Protein AF-A0A2T3IZW1-F1 (afdb_monomer_lite)

Organism: NCBI:txid388278

Structure (mmCIF, N/CA/C/O backbone):
data_AF-A0A2T3IZW1-F1
#
_entry.id   AF-A0A2T3IZW1-F1
#
loop_
_atom_site.group_PDB
_atom_site.id
_atom_site.type_symbol
_atom_site.label_atom_id
_atom_site.label_alt_id
_atom_site.label_comp_id
_atom_site.label_asym_id
_atom_site.label_entity_id
_atom_site.label_seq_id
_atom_site.pdbx_PDB_ins_code
_atom_site.Cartn_x
_atom_site.Cartn_y
_atom_site.Cartn_z
_atom_site.occupancy
_atom_site.B_iso_or_equiv
_atom_site.auth_seq_id
_atom_site.auth_comp_id
_atom_site.auth_asym_id
_atom_site.auth_atom_id
_atom_site.pdbx_PDB_model_num
ATOM 1 N N . MET A 1 1 ? -2.538 31.302 25.495 1.00 35.00 1 MET A N 1
ATOM 2 C CA . MET A 1 1 ? -1.860 31.092 24.195 1.00 35.00 1 MET A CA 1
ATOM 3 C C . MET A 1 1 ? -1.896 29.600 23.897 1.00 35.00 1 MET A C 1
ATOM 5 O O . MET A 1 1 ? -1.532 28.826 24.771 1.00 35.00 1 MET A O 1
ATOM 9 N N . LYS A 1 2 ? -2.454 29.193 22.749 1.00 37.03 2 LYS A N 1
ATOM 10 C CA . LYS A 1 2 ? -2.626 27.780 22.373 1.00 37.03 2 LYS A CA 1
ATOM 11 C C . LYS A 1 2 ? -1.254 27.192 22.022 1.00 37.03 2 LYS A C 1
ATOM 13 O O . LYS A 1 2 ? -0.607 27.677 21.101 1.00 37.03 2 LYS A O 1
ATOM 18 N N . LEU A 1 3 ? -0.807 26.194 22.782 1.00 44.03 3 LEU A N 1
ATOM 19 C CA . LEU A 1 3 ? 0.412 25.438 22.501 1.00 44.03 3 LEU A CA 1
ATOM 20 C C . LEU A 1 3 ? 0.161 24.550 21.280 1.00 44.03 3 LEU A C 1
ATOM 22 O O . LEU A 1 3 ? -0.584 23.575 21.358 1.00 44.03 3 LEU A O 1
ATOM 26 N N . LEU A 1 4 ? 0.764 24.918 20.151 1.00 51.94 4 LEU A N 1
ATOM 27 C CA . LEU A 1 4 ? 0.879 24.063 18.976 1.00 51.94 4 LEU A CA 1
ATOM 28 C C . LEU A 1 4 ? 1.755 22.868 19.367 1.00 51.94 4 LEU A C 1
ATOM 30 O O . LEU A 1 4 ? 2.976 22.981 19.458 1.00 51.94 4 LEU A O 1
ATOM 34 N N . LYS A 1 5 ? 1.121 21.734 19.670 1.00 42.25 5 LYS A N 1
ATOM 35 C CA . LYS A 1 5 ? 1.822 20.465 19.850 1.00 42.25 5 LYS A CA 1
ATOM 36 C C . LYS A 1 5 ? 2.262 19.994 18.467 1.00 42.25 5 LYS A C 1
ATOM 38 O O . LYS A 1 5 ? 1.433 19.618 17.647 1.00 42.25 5 LYS A O 1
ATOM 43 N N . SER A 1 6 ? 3.562 20.089 18.211 1.00 49.66 6 SER A N 1
ATOM 44 C CA . SER A 1 6 ? 4.200 19.548 17.015 1.00 49.66 6 SER A CA 1
ATOM 45 C C . SER A 1 6 ? 4.053 18.025 17.038 1.00 49.66 6 SER A C 1
ATOM 47 O O . SER A 1 6 ? 4.603 17.368 17.923 1.00 49.66 6 SER A O 1
ATOM 49 N N . ILE A 1 7 ? 3.258 17.471 16.123 1.00 51.44 7 ILE A N 1
ATOM 50 C CA . ILE A 1 7 ? 3.117 16.023 15.946 1.00 51.44 7 ILE A CA 1
ATOM 51 C C . ILE A 1 7 ? 4.326 15.564 15.133 1.00 51.44 7 ILE A C 1
ATOM 53 O O . ILE A 1 7 ? 4.401 15.783 13.927 1.00 51.44 7 ILE A O 1
ATOM 57 N N . ALA A 1 8 ? 5.298 14.958 15.809 1.00 49.19 8 ALA A N 1
ATOM 58 C CA . ALA A 1 8 ? 6.351 14.201 15.154 1.00 49.19 8 ALA A CA 1
ATOM 59 C C . ALA A 1 8 ? 5.783 12.819 14.797 1.00 49.19 8 ALA A C 1
ATOM 61 O O . ALA A 1 8 ? 5.567 11.990 15.679 1.00 49.19 8 ALA A O 1
ATOM 62 N N . VAL A 1 9 ? 5.500 12.584 13.515 1.00 46.62 9 VAL A N 1
ATOM 63 C CA . VAL A 1 9 ? 5.079 11.269 13.015 1.00 46.62 9 VAL A CA 1
ATOM 64 C C . VAL A 1 9 ? 6.323 10.385 12.911 1.00 46.62 9 VAL A C 1
ATOM 66 O O . VAL A 1 9 ? 7.127 10.529 11.993 1.00 46.62 9 VAL A O 1
ATOM 69 N N . ALA A 1 10 ? 6.515 9.499 13.885 1.00 45.62 10 ALA A N 1
ATOM 70 C CA . ALA A 1 10 ? 7.525 8.449 13.828 1.00 45.62 10 ALA A CA 1
ATOM 71 C C . ALA A 1 10 ? 6.905 7.204 13.173 1.00 45.62 10 ALA A C 1
ATOM 73 O O . ALA A 1 10 ? 6.289 6.374 13.840 1.00 45.62 10 ALA A O 1
ATOM 74 N N . THR A 1 11 ? 7.021 7.096 11.849 1.00 48.47 11 THR A N 1
ATOM 75 C CA . THR A 1 11 ? 6.481 5.964 11.084 1.00 48.47 11 THR A CA 1
ATOM 76 C C . THR A 1 11 ? 7.382 4.737 11.241 1.00 48.47 11 THR A C 1
ATOM 78 O O . THR A 1 11 ? 8.354 4.565 10.506 1.00 48.47 11 THR A O 1
ATOM 81 N N . THR A 1 12 ? 7.079 3.864 12.201 1.00 41.25 12 THR A N 1
ATOM 82 C CA . THR A 1 12 ? 7.764 2.568 12.332 1.00 41.25 12 THR A CA 1
ATOM 83 C C . THR A 1 12 ? 7.071 1.537 11.437 1.00 41.25 12 THR A C 1
ATOM 85 O O . THR A 1 12 ? 6.059 0.954 11.813 1.00 41.25 12 THR A O 1
ATOM 88 N N . LEU A 1 13 ? 7.602 1.329 10.229 1.00 49.75 13 LEU A N 1
ATOM 89 C CA . LEU A 1 13 ? 7.086 0.372 9.243 1.00 49.75 13 LEU A CA 1
ATOM 90 C C . LEU A 1 13 ? 7.599 -1.050 9.566 1.00 49.75 13 LEU A C 1
ATOM 92 O O . LEU A 1 13 ? 8.768 -1.357 9.327 1.00 49.75 13 LEU A O 1
ATOM 96 N N . VAL A 1 14 ? 6.751 -1.937 10.095 1.00 45.00 14 VAL A N 1
ATOM 97 C CA . VAL A 1 14 ? 7.074 -3.371 10.261 1.00 45.00 14 VAL A CA 1
ATOM 98 C C . VAL A 1 14 ? 6.441 -4.141 9.103 1.00 45.00 14 VAL A C 1
ATOM 100 O O . VAL A 1 14 ? 5.229 -4.107 8.955 1.00 45.00 14 VAL A O 1
ATOM 103 N N . MET A 1 15 ? 7.246 -4.812 8.266 1.00 43.91 15 MET A N 1
ATOM 104 C CA . MET A 1 15 ? 6.782 -5.476 7.036 1.00 43.91 15 MET A CA 1
ATOM 105 C C . MET A 1 15 ? 7.033 -6.989 7.076 1.00 43.91 15 MET A C 1
ATOM 107 O O . MET A 1 15 ? 8.183 -7.415 6.992 1.00 43.91 15 MET A O 1
ATOM 111 N N . PHE A 1 16 ? 5.967 -7.795 7.094 1.00 44.00 16 PHE A N 1
ATOM 112 C CA . PHE A 1 16 ? 6.026 -9.231 6.789 1.00 44.00 16 PHE A CA 1
ATOM 113 C C . PHE A 1 16 ? 4.921 -9.605 5.791 1.00 44.00 16 PHE A C 1
ATOM 115 O O . PHE A 1 16 ? 3.808 -9.951 6.164 1.00 44.00 16 PHE A O 1
ATOM 122 N N . SER A 1 17 ? 5.238 -9.535 4.499 1.00 47.91 17 SER A N 1
ATOM 123 C CA . SER A 1 17 ? 4.500 -10.223 3.433 1.00 47.91 17 SER A CA 1
ATOM 124 C C . SER A 1 17 ? 5.503 -10.670 2.370 1.00 47.91 17 SER A C 1
ATOM 126 O O . SER A 1 17 ? 6.328 -9.870 1.914 1.00 47.91 17 SER A O 1
ATOM 128 N N . LEU A 1 18 ? 5.488 -11.966 2.043 1.00 45.38 18 LEU A N 1
ATOM 129 C CA . LEU A 1 18 ? 6.245 -12.528 0.925 1.00 45.38 18 LEU A CA 1
ATOM 130 C C . LEU A 1 18 ? 5.459 -12.216 -0.357 1.00 45.38 18 LEU A C 1
ATOM 132 O O . LEU A 1 18 ? 4.313 -12.654 -0.458 1.00 45.38 18 LEU A O 1
ATOM 136 N N . PRO A 1 19 ? 6.016 -11.462 -1.318 1.00 53.75 19 PRO A N 1
ATOM 137 C CA . PRO A 1 19 ? 5.333 -11.221 -2.580 1.00 53.75 19 PRO A CA 1
ATOM 138 C C . PRO A 1 19 ? 5.189 -12.543 -3.351 1.00 53.75 19 PRO A C 1
ATOM 140 O O . PRO A 1 19 ? 6.176 -13.238 -3.590 1.00 53.75 19 PRO A O 1
ATOM 143 N N . SER A 1 20 ? 3.964 -12.889 -3.757 1.00 55.06 20 SER A N 1
ATOM 144 C CA . SER A 1 20 ? 3.739 -13.891 -4.804 1.00 55.06 20 SER A CA 1
ATOM 145 C C . SER A 1 20 ? 4.207 -13.290 -6.130 1.00 55.06 20 SER A C 1
ATOM 147 O O . SER A 1 20 ? 3.613 -12.319 -6.597 1.00 55.06 20 SER A O 1
ATOM 149 N N . MET A 1 21 ? 5.281 -13.830 -6.713 1.00 60.16 21 MET A N 1
ATOM 150 C CA . MET A 1 21 ? 5.851 -13.320 -7.963 1.00 60.16 21 MET A CA 1
ATOM 151 C C . MET A 1 21 ? 5.273 -14.092 -9.154 1.00 60.16 21 MET A C 1
ATOM 153 O O . MET A 1 21 ? 5.484 -15.299 -9.264 1.00 60.16 21 MET A O 1
ATOM 157 N N . ALA A 1 22 ? 4.590 -13.404 -10.066 1.00 65.19 22 ALA A N 1
ATOM 158 C CA . ALA A 1 22 ? 4.219 -13.947 -11.374 1.00 65.19 22 ALA A CA 1
ATOM 159 C C . ALA A 1 22 ? 5.006 -13.201 -12.457 1.00 65.19 22 ALA A C 1
ATOM 161 O O . ALA A 1 22 ? 5.033 -11.969 -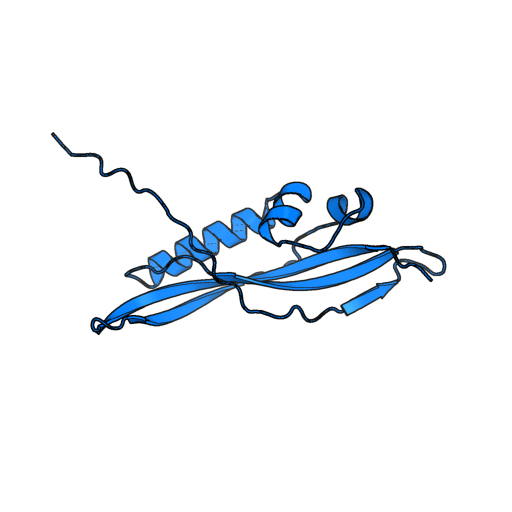12.442 1.00 65.19 22 ALA A O 1
ATOM 162 N N . SER A 1 23 ? 5.662 -13.926 -13.371 1.00 64.94 23 SER A N 1
ATOM 163 C CA . SER A 1 23 ? 6.401 -13.324 -14.484 1.00 64.94 23 SER A CA 1
ATOM 164 C C . SER A 1 23 ? 5.881 -13.765 -15.849 1.00 64.94 23 SER A C 1
ATOM 166 O O . SER A 1 23 ? 5.599 -14.940 -16.079 1.00 64.94 23 SER A O 1
ATOM 168 N N . THR A 1 24 ? 5.756 -12.812 -16.772 1.00 71.62 24 THR A N 1
ATOM 169 C CA . THR A 1 24 ? 5.363 -13.051 -18.167 1.00 71.62 24 THR A CA 1
ATOM 170 C C . THR A 1 24 ? 6.357 -12.378 -19.108 1.00 71.62 24 THR A C 1
ATOM 172 O O . THR A 1 24 ? 6.776 -11.243 -18.891 1.00 71.62 24 THR A O 1
ATOM 175 N N . SER A 1 25 ? 6.789 -13.080 -20.158 1.00 68.88 25 SER A N 1
ATOM 176 C CA . SER A 1 25 ? 7.688 -12.490 -21.158 1.00 68.88 25 SER A CA 1
ATOM 177 C C . SER A 1 25 ? 6.941 -11.436 -21.980 1.00 68.88 25 SER A C 1
ATOM 179 O O . SER A 1 25 ? 5.809 -11.675 -22.398 1.00 68.88 25 SER A O 1
ATOM 181 N N . LEU A 1 26 ? 7.573 -10.283 -22.223 1.00 69.06 26 LEU A N 1
ATOM 182 C CA . LEU A 1 26 ? 6.972 -9.195 -23.004 1.00 69.06 26 LEU A CA 1
ATOM 183 C C . LEU A 1 26 ? 6.774 -9.581 -24.478 1.00 69.06 26 LEU A C 1
ATOM 185 O O . LEU A 1 26 ? 5.722 -9.309 -25.050 1.00 69.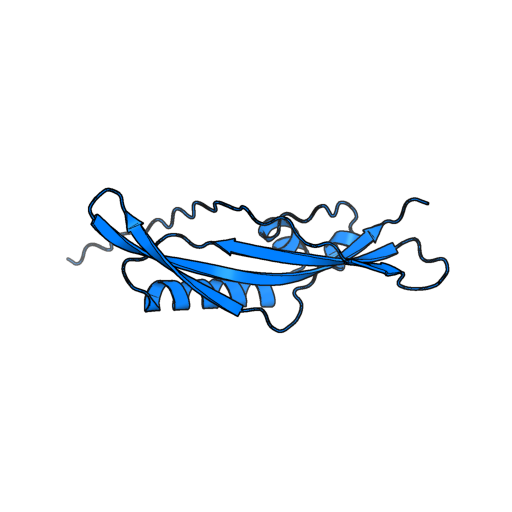06 26 LEU A O 1
ATOM 189 N N . LEU A 1 27 ? 7.790 -10.202 -25.089 1.00 71.19 27 LEU A N 1
ATOM 190 C CA . LEU A 1 27 ? 7.828 -10.641 -26.488 1.00 71.19 27 LEU A CA 1
ATOM 191 C C . LEU A 1 27 ? 8.836 -11.796 -26.646 1.00 71.19 27 LEU A C 1
ATOM 193 O O . LEU A 1 27 ? 9.850 -11.802 -25.939 1.00 71.19 27 LEU A O 1
ATOM 197 N N . PRO A 1 28 ? 8.648 -12.721 -27.609 1.00 65.81 28 PRO A N 1
ATOM 198 C CA . PRO A 1 28 ? 9.667 -13.712 -27.954 1.00 65.81 28 PRO A CA 1
ATOM 199 C C . PRO A 1 28 ? 11.009 -13.034 -28.287 1.00 65.81 28 PRO A C 1
ATOM 201 O O . PRO A 1 28 ? 11.079 -12.207 -29.193 1.00 65.81 28 PRO A O 1
ATOM 204 N N . GLY A 1 29 ? 12.070 -13.365 -27.541 1.00 69.69 29 GLY A N 1
ATOM 205 C CA . GLY A 1 29 ? 13.409 -12.775 -27.703 1.00 69.69 29 GLY A CA 1
ATOM 206 C C . GLY A 1 29 ? 13.682 -11.499 -26.889 1.00 69.69 29 GLY A C 1
ATOM 207 O O . GLY A 1 29 ? 14.788 -10.963 -26.966 1.00 69.69 29 GLY A O 1
ATOM 208 N N . SER A 1 30 ? 12.719 -11.017 -26.095 1.00 79.44 30 SER A N 1
ATOM 209 C CA . SER A 1 30 ? 12.952 -9.949 -25.114 1.00 79.44 30 SER A CA 1
ATOM 210 C C . SER A 1 30 ? 13.927 -10.410 -24.026 1.00 79.44 30 SER A C 1
ATOM 212 O O . SER A 1 30 ? 13.817 -11.527 -23.528 1.00 79.44 30 SER A O 1
ATOM 214 N N . LYS A 1 31 ? 14.836 -9.521 -23.607 1.00 87.19 31 LYS A N 1
ATOM 215 C CA . LYS A 1 31 ? 15.680 -9.711 -22.409 1.00 87.19 31 LYS A CA 1
ATOM 216 C C . LYS A 1 31 ? 14.981 -9.308 -21.106 1.00 87.19 31 LYS A C 1
ATOM 218 O O . LYS A 1 31 ? 15.619 -9.226 -20.064 1.00 87.19 31 LYS A O 1
ATOM 223 N N . TYR A 1 32 ? 13.700 -8.966 -21.187 1.00 87.38 32 TYR A N 1
ATOM 224 C CA . TYR A 1 32 ? 12.898 -8.518 -20.061 1.00 87.38 32 TYR A CA 1
ATOM 225 C C . TYR A 1 32 ? 11.578 -9.279 -19.993 1.00 87.38 32 TYR A C 1
ATOM 227 O O . TYR A 1 32 ? 10.880 -9.424 -21.010 1.00 87.38 32 TYR A O 1
ATOM 235 N N . SER A 1 33 ? 11.213 -9.653 -18.773 1.00 90.44 33 SER A N 1
ATOM 236 C CA . SER A 1 33 ? 9.879 -10.099 -18.386 1.00 90.44 33 SER A CA 1
ATOM 237 C C . SER A 1 33 ? 9.179 -9.019 -17.562 1.00 90.44 33 SER A C 1
ATOM 239 O O . SER A 1 33 ? 9.822 -8.168 -16.950 1.00 90.44 33 SER A O 1
ATOM 241 N N . VAL A 1 34 ? 7.847 -9.027 -17.551 1.00 90.56 34 VAL A N 1
ATOM 242 C CA . VAL A 1 34 ? 7.058 -8.290 -16.559 1.00 90.56 34 VAL A CA 1
ATOM 243 C C . VAL A 1 34 ? 6.988 -9.145 -15.314 1.00 90.56 34 VAL A C 1
ATOM 245 O O . VAL A 1 34 ? 6.601 -10.306 -15.397 1.00 90.56 34 VAL A O 1
ATOM 248 N N . GLN A 1 35 ? 7.334 -8.573 -14.170 1.00 91.25 35 GLN A N 1
ATOM 249 C CA . GLN A 1 35 ? 7.191 -9.194 -12.869 1.00 91.25 35 GLN A CA 1
ATOM 250 C C . GLN A 1 35 ? 6.137 -8.449 -12.052 1.00 91.25 35 GLN A C 1
ATOM 252 O O . GLN A 1 35 ? 6.335 -7.288 -11.685 1.00 91.25 35 GLN A O 1
ATOM 257 N N . SER A 1 36 ? 5.044 -9.141 -11.736 1.00 91.94 36 SER A N 1
ATOM 258 C CA . SER A 1 36 ? 3.978 -8.658 -10.859 1.00 91.94 36 SER A CA 1
ATOM 259 C C . SER A 1 36 ? 4.173 -9.188 -9.442 1.00 91.94 36 SER A C 1
ATOM 261 O O . SER A 1 36 ? 4.506 -10.358 -9.247 1.00 91.94 36 SER A O 1
ATOM 263 N N . ASN A 1 37 ? 3.956 -8.318 -8.460 1.00 92.12 37 ASN A N 1
ATOM 264 C CA . ASN A 1 37 ? 4.125 -8.592 -7.040 1.00 92.12 37 ASN A CA 1
ATOM 265 C C . ASN A 1 37 ? 3.012 -7.937 -6.223 1.00 92.12 37 ASN A C 1
ATOM 267 O O . ASN A 1 37 ? 2.399 -6.957 -6.642 1.00 92.12 37 ASN A O 1
ATOM 271 N N . GLU A 1 38 ? 2.826 -8.437 -5.008 1.00 92.75 38 GLU A N 1
ATOM 272 C CA . GLU A 1 38 ? 1.943 -7.849 -4.002 1.00 92.75 38 GLU A CA 1
ATOM 273 C C . GLU A 1 38 ? 2.761 -7.281 -2.840 1.00 92.75 38 GLU A C 1
ATOM 275 O O . GLU A 1 38 ? 3.798 -7.831 -2.456 1.00 92.75 38 GLU A O 1
ATOM 280 N N . ARG A 1 39 ? 2.300 -6.166 -2.270 1.00 94.31 39 ARG A N 1
ATOM 281 C CA . ARG A 1 39 ? 2.874 -5.575 -1.062 1.00 94.31 39 ARG A CA 1
ATOM 282 C C . ARG A 1 39 ? 1.777 -5.118 -0.119 1.00 94.31 39 ARG A C 1
ATOM 284 O O . ARG A 1 39 ? 0.807 -4.497 -0.542 1.00 94.31 39 ARG A O 1
ATOM 291 N N . VAL A 1 40 ? 1.999 -5.369 1.166 1.00 96.00 40 VAL A N 1
ATOM 292 C CA . VAL A 1 40 ? 1.223 -4.766 2.250 1.00 96.00 40 VAL A CA 1
ATOM 293 C C . VAL A 1 40 ? 2.091 -3.725 2.946 1.00 96.00 40 VAL A C 1
ATOM 295 O O . VAL A 1 40 ? 3.196 -4.048 3.391 1.00 96.00 40 VAL A O 1
ATOM 298 N N . ILE A 1 41 ? 1.608 -2.485 3.011 1.00 95.06 41 ILE A N 1
ATOM 299 C CA . ILE A 1 41 ? 2.226 -1.391 3.764 1.00 95.06 41 ILE A CA 1
ATOM 300 C C . ILE A 1 41 ? 1.386 -1.134 5.007 1.00 95.06 41 ILE A C 1
ATOM 302 O O . ILE A 1 41 ? 0.207 -0.799 4.915 1.00 95.06 41 ILE A O 1
ATOM 306 N N . ASN A 1 42 ? 1.999 -1.297 6.172 1.00 94.88 42 ASN A N 1
ATOM 307 C CA . ASN A 1 42 ? 1.338 -1.100 7.453 1.00 94.88 42 ASN A CA 1
ATOM 308 C C . ASN A 1 42 ? 1.597 0.325 7.959 1.00 94.88 42 ASN A C 1
ATOM 310 O O . ASN A 1 42 ? 2.739 0.789 7.939 1.00 94.88 42 ASN A O 1
ATOM 314 N N . THR A 1 43 ? 0.556 1.009 8.428 1.00 93.62 43 THR A N 1
ATOM 315 C CA . THR A 1 43 ? 0.690 2.321 9.076 1.00 93.62 43 THR A CA 1
ATOM 316 C C . THR A 1 43 ? 1.125 2.172 10.535 1.00 93.62 43 THR A C 1
ATOM 318 O O . THR A 1 43 ? 1.220 1.066 11.076 1.00 93.62 43 THR A O 1
ATOM 321 N N . THR A 1 44 ? 1.340 3.298 11.214 1.00 94.44 44 THR A N 1
ATOM 322 C CA . THR A 1 44 ? 1.333 3.332 12.683 1.00 94.44 44 THR A CA 1
ATOM 323 C C . THR A 1 44 ? -0.044 2.946 13.231 1.00 94.44 44 THR A C 1
ATOM 325 O O . THR A 1 44 ? -1.017 2.833 12.475 1.00 94.44 44 THR A O 1
ATOM 328 N N . THR A 1 45 ? -0.128 2.733 14.545 1.00 95.38 45 THR A N 1
ATOM 329 C CA . THR A 1 45 ? -1.406 2.527 15.226 1.00 95.38 45 THR A CA 1
ATOM 330 C C . THR A 1 45 ? -2.113 3.852 15.517 1.00 95.38 45 THR A C 1
ATOM 332 O O . THR A 1 45 ? -1.486 4.908 15.614 1.00 95.38 45 THR A O 1
ATOM 335 N N . PHE A 1 46 ? -3.437 3.786 15.617 1.00 95.50 46 PHE A N 1
ATOM 336 C CA . PHE A 1 46 ? -4.345 4.900 15.865 1.00 95.50 46 PHE A CA 1
ATOM 337 C C . PHE A 1 46 ? -5.374 4.508 16.925 1.00 95.50 46 PHE A C 1
ATOM 339 O O . PHE A 1 46 ? -5.752 3.346 17.031 1.00 95.50 46 PHE A O 1
ATOM 346 N N . GLU A 1 47 ? -5.887 5.483 17.670 1.00 95.50 47 GLU A N 1
ATOM 347 C CA . GLU A 1 47 ? -6.916 5.252 18.698 1.00 95.50 47 GLU A CA 1
ATOM 348 C C . GLU A 1 47 ? -8.309 4.988 18.103 1.00 95.50 47 GLU A C 1
ATOM 350 O O . GLU A 1 47 ? -9.198 4.487 18.788 1.00 95.50 47 GLU A O 1
ATOM 355 N N . THR A 1 48 ? -8.526 5.321 16.824 1.00 97.31 48 THR A N 1
ATOM 356 C CA . THR A 1 48 ? -9.817 5.136 16.150 1.00 97.31 48 THR A CA 1
ATOM 357 C C . THR A 1 48 ? -9.671 4.447 14.799 1.00 97.31 48 THR A C 1
ATOM 359 O O . THR A 1 48 ? -8.710 4.659 14.054 1.00 97.31 48 THR A O 1
ATOM 362 N N . ARG A 1 49 ? -10.684 3.643 14.459 1.00 97.94 49 ARG A N 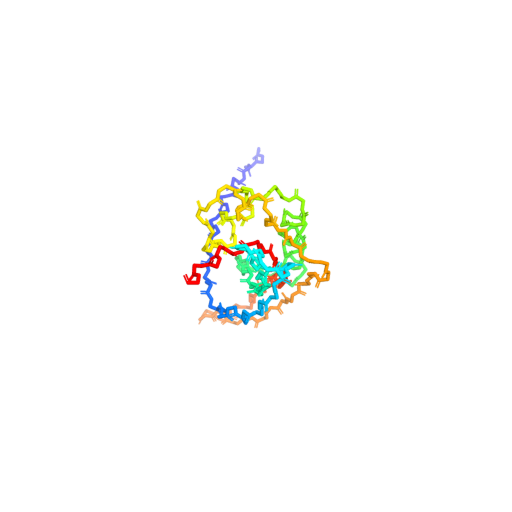1
ATOM 363 C CA . ARG A 1 49 ? -10.770 2.931 13.180 1.00 97.94 49 ARG A CA 1
ATOM 364 C C . ARG A 1 49 ? -10.793 3.883 11.982 1.00 97.94 49 ARG A C 1
ATOM 366 O O . ARG A 1 49 ? -10.134 3.619 10.980 1.00 97.94 49 ARG A O 1
ATOM 373 N N . ASP A 1 50 ? -11.520 4.993 12.098 1.00 98.31 50 ASP A N 1
ATOM 374 C CA . ASP A 1 50 ? -11.657 5.979 11.021 1.00 98.31 50 ASP A CA 1
ATOM 375 C C . ASP A 1 50 ? -10.338 6.703 10.738 1.00 98.31 50 ASP A C 1
ATOM 377 O O . ASP A 1 50 ? -10.007 6.935 9.577 1.00 98.31 50 ASP A O 1
ATOM 381 N N . ALA A 1 51 ? -9.547 7.007 11.776 1.00 97.75 51 ALA A N 1
ATOM 382 C CA . ALA A 1 51 ? -8.224 7.598 11.595 1.00 97.75 51 ALA A CA 1
ATOM 383 C C . ALA A 1 51 ? -7.274 6.636 10.868 1.00 97.75 51 ALA A C 1
ATOM 385 O O . ALA A 1 51 ? -6.569 7.055 9.951 1.00 97.75 51 ALA A O 1
ATOM 386 N N . ALA A 1 52 ? -7.310 5.343 11.211 1.00 98.31 52 ALA A N 1
ATOM 387 C CA . ALA A 1 52 ? -6.538 4.330 10.499 1.00 98.31 52 ALA A CA 1
ATOM 388 C C . ALA A 1 52 ? -6.958 4.232 9.021 1.00 98.31 52 ALA A C 1
ATOM 390 O O . ALA A 1 52 ? -6.100 4.247 8.143 1.00 98.31 52 ALA A O 1
ATOM 391 N N . TYR A 1 53 ? -8.260 4.200 8.711 1.00 98.56 53 TYR A N 1
ATOM 392 C CA . TYR A 1 53 ? -8.713 4.191 7.313 1.00 98.56 53 TYR A CA 1
ATOM 393 C C . TYR A 1 53 ? -8.319 5.454 6.547 1.00 98.56 53 TYR A C 1
ATOM 395 O O . TYR A 1 53 ? -7.888 5.347 5.401 1.00 98.56 53 TYR A O 1
ATOM 403 N N . ALA A 1 54 ? -8.444 6.632 7.161 1.00 98.31 54 ALA A N 1
ATOM 404 C CA . ALA A 1 54 ? -8.054 7.889 6.534 1.00 98.31 54 ALA A CA 1
ATOM 405 C C . ALA A 1 54 ? -6.556 7.904 6.194 1.00 98.31 54 ALA A C 1
ATOM 407 O O . ALA A 1 54 ? -6.191 8.255 5.071 1.00 98.31 54 ALA A O 1
ATOM 408 N N . GLU A 1 55 ? -5.702 7.454 7.119 1.00 98.19 55 GLU A N 1
ATOM 409 C CA . GLU A 1 55 ? -4.266 7.340 6.857 1.00 98.19 55 GLU A CA 1
ATOM 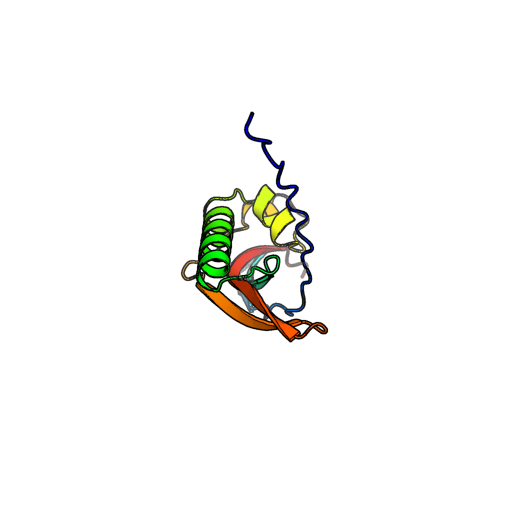410 C C . GLU A 1 55 ? -3.969 6.287 5.785 1.00 98.19 55 GLU A C 1
ATOM 412 O O . GLU A 1 55 ? -3.204 6.542 4.859 1.00 98.19 55 GLU A O 1
ATOM 417 N N . GLY A 1 56 ? -4.603 5.114 5.856 1.00 98.06 56 GLY A N 1
ATOM 418 C CA . GLY A 1 56 ? -4.432 4.072 4.845 1.00 98.06 56 GLY A CA 1
ATOM 419 C C . GLY A 1 56 ? -4.824 4.552 3.445 1.00 98.06 56 GLY A C 1
ATOM 420 O O . GLY A 1 56 ? -4.112 4.281 2.479 1.00 98.06 56 GLY A O 1
ATOM 421 N N . GLN A 1 57 ? -5.914 5.316 3.329 1.00 98.12 57 GLN A N 1
ATOM 422 C CA . GLN A 1 57 ? -6.355 5.902 2.064 1.00 98.12 57 GLN A CA 1
ATOM 423 C C . GLN A 1 57 ? -5.383 6.973 1.560 1.00 98.12 57 GLN A C 1
ATOM 425 O O . GLN A 1 57 ? -5.121 7.052 0.358 1.00 98.12 57 GLN A O 1
ATOM 430 N N . HIS A 1 58 ? -4.836 7.784 2.466 1.00 98.00 58 HIS A N 1
ATOM 431 C CA . HIS A 1 58 ? -3.802 8.755 2.135 1.00 98.00 58 HIS A CA 1
ATOM 432 C C . HIS A 1 58 ? -2.545 8.059 1.591 1.00 98.00 58 HIS A C 1
ATOM 434 O O . HIS A 1 58 ? -2.076 8.412 0.511 1.00 98.00 58 HIS A O 1
ATOM 440 N N . VAL A 1 59 ? -2.052 7.023 2.276 1.00 97.81 59 VAL A N 1
ATOM 441 C CA . VAL A 1 59 ? -0.898 6.227 1.832 1.00 97.81 59 VAL A CA 1
ATOM 442 C C . VAL A 1 59 ? -1.164 5.560 0.482 1.00 97.81 59 VAL A C 1
ATOM 444 O O . VAL A 1 59 ? -0.299 5.609 -0.390 1.00 97.81 59 VAL A O 1
ATOM 447 N N . LEU A 1 60 ? -2.351 4.982 0.272 1.00 97.31 60 LEU A N 1
ATOM 448 C CA . LEU A 1 60 ? -2.725 4.396 -1.018 1.00 97.31 60 LEU A CA 1
ATOM 449 C C . LEU A 1 60 ? -2.657 5.433 -2.147 1.00 97.31 60 LEU A C 1
ATOM 451 O O . LEU A 1 60 ? -2.015 5.189 -3.164 1.00 97.31 60 LEU A O 1
ATOM 455 N N . ASN A 1 61 ? -3.231 6.618 -1.931 1.00 96.94 61 ASN A N 1
ATOM 456 C CA . ASN A 1 61 ? -3.194 7.699 -2.913 1.00 96.94 61 ASN A CA 1
ATOM 457 C C . ASN A 1 61 ? -1.759 8.185 -3.193 1.00 96.94 61 ASN A C 1
ATOM 459 O O . ASN A 1 61 ? -1.420 8.492 -4.336 1.00 96.94 61 ASN A O 1
ATOM 463 N N . VAL A 1 62 ? -0.889 8.231 -2.176 1.00 96.94 62 VAL A N 1
ATOM 464 C CA . VAL A 1 62 ? 0.539 8.540 -2.369 1.00 96.94 62 VAL A CA 1
ATOM 465 C C . VAL A 1 62 ? 1.203 7.494 -3.264 1.00 96.94 62 VAL A C 1
ATOM 467 O O . VAL A 1 62 ? 1.904 7.865 -4.198 1.00 96.94 62 VAL A O 1
ATOM 470 N N . LEU A 1 63 ? 0.953 6.200 -3.043 1.00 96.50 63 LEU A N 1
ATOM 471 C CA . LEU A 1 63 ? 1.498 5.139 -3.898 1.00 96.50 63 LEU A CA 1
ATOM 472 C C . LEU A 1 63 ? 1.001 5.274 -5.343 1.00 96.50 63 LEU A C 1
ATOM 474 O O . LEU A 1 63 ? 1.804 5.230 -6.269 1.00 96.50 63 LEU A O 1
ATOM 478 N N . GLU A 1 64 ? -0.299 5.472 -5.548 1.00 95.25 64 GLU A N 1
ATOM 479 C CA . GLU A 1 64 ? -0.906 5.569 -6.885 1.00 95.25 64 GLU A CA 1
ATOM 480 C C . GLU A 1 64 ? -0.441 6.800 -7.680 1.00 95.25 64 GLU A C 1
ATOM 482 O O . GLU A 1 64 ? -0.399 6.765 -8.909 1.00 95.25 64 GLU A O 1
ATOM 487 N N . THR A 1 65 ? -0.058 7.881 -6.996 1.00 95.94 65 THR A N 1
ATOM 488 C CA . THR A 1 65 ? 0.380 9.138 -7.632 1.00 95.94 65 THR A CA 1
ATOM 489 C C . THR A 1 65 ? 1.899 9.319 -7.678 1.00 95.94 65 THR A C 1
ATOM 491 O O . THR A 1 65 ? 2.390 10.262 -8.308 1.00 95.94 65 THR A O 1
ATOM 494 N N . SER A 1 66 ? 2.657 8.422 -7.047 1.00 97.31 66 SER A N 1
ATOM 495 C CA . SER A 1 66 ? 4.113 8.502 -6.984 1.00 97.31 66 SER A CA 1
ATOM 496 C C . SER A 1 66 ? 4.801 8.120 -8.288 1.00 97.31 66 SER A C 1
ATOM 498 O O . SER A 1 66 ? 4.351 7.281 -9.069 1.00 97.31 66 SER A O 1
ATOM 500 N N . LYS A 1 67 ? 5.979 8.708 -8.497 1.00 97.50 67 LYS A N 1
ATOM 501 C CA . LYS A 1 67 ? 6.833 8.380 -9.644 1.00 97.50 67 LYS A CA 1
ATOM 502 C C . LYS A 1 67 ? 7.536 7.030 -9.440 1.00 97.50 67 LYS A C 1
ATOM 504 O O . LYS A 1 67 ? 7.782 6.645 -8.297 1.00 97.50 67 LYS A O 1
ATOM 509 N N . PRO A 1 68 ? 7.985 6.354 -10.514 1.00 97.25 68 PRO A N 1
ATOM 510 C CA . PRO A 1 68 ? 8.655 5.053 -10.403 1.00 97.25 68 PRO A CA 1
ATOM 511 C C . PRO A 1 68 ? 9.873 5.039 -9.454 1.00 97.25 68 PRO A C 1
ATOM 513 O O . PRO A 1 68 ? 10.050 4.116 -8.667 1.00 97.25 68 PRO A O 1
ATOM 516 N N . GLU A 1 69 ? 10.674 6.107 -9.444 1.00 95.50 69 GLU A N 1
ATOM 517 C CA . GLU A 1 69 ? 11.815 6.299 -8.526 1.00 95.50 69 GLU A CA 1
ATOM 518 C C . GLU A 1 69 ? 11.404 6.334 -7.040 1.00 95.50 69 GLU A C 1
ATOM 520 O O . GLU A 1 69 ? 12.126 5.860 -6.160 1.00 95.50 69 GLU A O 1
ATOM 525 N N . GLU A 1 70 ? 10.241 6.916 -6.747 1.00 96.38 70 GLU A N 1
ATOM 526 C CA . GLU A 1 70 ? 9.682 7.003 -5.395 1.00 96.38 70 GLU A CA 1
ATOM 527 C C . GLU A 1 70 ? 9.078 5.659 -4.994 1.00 96.38 70 GLU A C 1
ATOM 529 O O . GLU A 1 70 ? 9.371 5.150 -3.911 1.00 96.38 70 GLU A O 1
ATOM 534 N N . LEU A 1 71 ? 8.322 5.039 -5.906 1.00 96.19 71 LEU A N 1
ATOM 535 C CA . LEU A 1 71 ? 7.781 3.693 -5.745 1.00 96.19 71 LEU A CA 1
ATOM 536 C C . LEU A 1 71 ? 8.882 2.675 -5.447 1.00 96.19 71 LEU A C 1
ATOM 538 O O . LEU A 1 71 ? 8.721 1.849 -4.551 1.00 96.19 71 LEU A O 1
ATOM 542 N N . HIS A 1 72 ? 10.027 2.758 -6.128 1.00 94.94 72 HIS A N 1
ATOM 543 C CA . HIS A 1 72 ? 11.150 1.848 -5.912 1.00 94.94 72 HIS A CA 1
ATOM 544 C C . HIS A 1 72 ? 11.641 1.904 -4.459 1.00 94.94 72 HIS A C 1
ATOM 546 O O . HIS A 1 72 ? 11.867 0.864 -3.834 1.00 94.94 72 HIS A O 1
ATOM 552 N N . LYS A 1 73 ? 11.718 3.111 -3.885 1.00 92.81 73 LYS A N 1
ATOM 553 C CA . LYS A 1 73 ? 12.108 3.327 -2.485 1.00 92.81 73 LYS A CA 1
ATOM 554 C C . LYS A 1 73 ? 11.028 2.859 -1.511 1.00 92.81 73 LYS A C 1
ATOM 556 O O . LYS A 1 73 ? 11.346 2.158 -0.554 1.00 92.81 73 LYS A O 1
ATOM 561 N N . MET A 1 74 ? 9.768 3.225 -1.756 1.00 93.44 74 MET A N 1
ATOM 562 C CA . MET A 1 74 ? 8.644 2.905 -0.867 1.00 93.44 74 MET A CA 1
ATOM 563 C C . MET A 1 74 ? 8.351 1.401 -0.820 1.00 93.44 74 MET A C 1
ATOM 565 O O . MET A 1 74 ? 8.150 0.837 0.253 1.00 93.44 74 MET A O 1
ATOM 569 N N . LEU A 1 75 ? 8.376 0.737 -1.977 1.00 92.62 75 LEU A N 1
ATOM 570 C CA . LEU A 1 75 ? 8.081 -0.690 -2.109 1.00 92.62 75 LEU A CA 1
ATOM 571 C C . LEU A 1 75 ? 9.312 -1.579 -1.887 1.00 92.62 75 LEU A C 1
ATOM 573 O O . LEU A 1 75 ? 9.156 -2.780 -1.668 1.00 92.62 75 LEU A O 1
ATOM 577 N N . ARG A 1 76 ? 10.524 -0.998 -1.898 1.00 90.50 76 ARG A N 1
ATOM 578 C CA . ARG A 1 76 ? 11.814 -1.701 -1.763 1.00 90.50 76 ARG A CA 1
ATOM 579 C C . ARG A 1 76 ? 11.961 -2.833 -2.787 1.00 90.50 76 ARG A C 1
ATOM 581 O O . ARG A 1 76 ? 12.363 -3.945 -2.442 1.00 90.50 76 ARG A O 1
ATOM 588 N N . VAL A 1 77 ? 11.588 -2.549 -4.034 1.00 88.75 77 VAL A N 1
ATOM 589 C CA . VAL A 1 77 ? 11.649 -3.513 -5.144 1.00 88.75 77 VAL A CA 1
ATOM 590 C C . VAL A 1 77 ? 13.106 -3.853 -5.450 1.00 88.75 77 VAL A C 1
ATOM 592 O O . VAL A 1 77 ? 13.964 -2.980 -5.416 1.00 88.75 77 VAL A O 1
ATOM 595 N N . MET A 1 78 ? 13.406 -5.113 -5.764 1.00 87.12 78 MET A N 1
ATOM 596 C CA . MET A 1 78 ? 14.739 -5.523 -6.225 1.00 87.12 78 MET A CA 1
ATOM 597 C C . MET A 1 78 ? 14.907 -5.226 -7.723 1.00 87.12 78 MET A 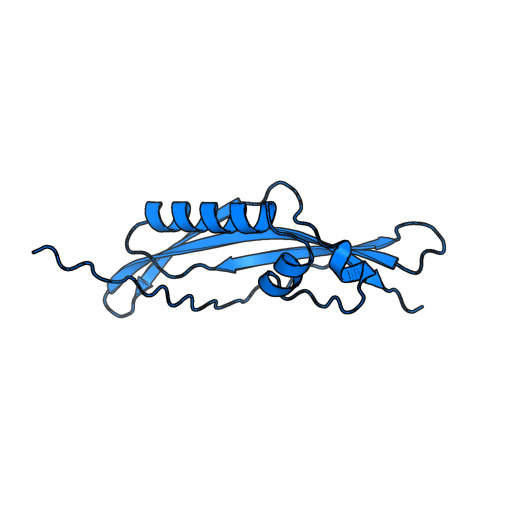C 1
ATOM 599 O O . MET A 1 78 ? 14.987 -6.145 -8.530 1.00 87.12 78 MET A O 1
ATOM 603 N N . ALA A 1 79 ? 14.922 -3.941 -8.079 1.00 86.81 79 ALA A N 1
ATOM 604 C CA . ALA A 1 79 ? 15.129 -3.446 -9.437 1.00 86.81 79 ALA A CA 1
ATOM 605 C C . ALA A 1 79 ? 16.388 -2.568 -9.464 1.00 86.81 79 ALA A C 1
ATOM 607 O O . ALA A 1 79 ? 16.464 -1.572 -8.746 1.00 86.81 79 ALA A O 1
ATOM 608 N N . TRP A 1 80 ? 17.390 -2.924 -10.270 1.00 87.56 80 TRP A N 1
ATOM 609 C CA . TRP A 1 80 ? 18.695 -2.244 -10.235 1.00 87.56 80 TRP A CA 1
ATOM 610 C C . TRP A 1 80 ? 18.988 -1.446 -11.505 1.00 87.56 80 TRP A C 1
ATOM 612 O O . TRP A 1 80 ? 19.723 -0.459 -11.455 1.00 87.56 80 TRP A O 1
ATOM 622 N N . GLY A 1 81 ? 18.416 -1.847 -12.643 1.00 91.69 81 GLY A N 1
ATOM 623 C CA . GLY A 1 81 ? 18.565 -1.140 -13.908 1.00 91.69 81 GLY A CA 1
ATOM 624 C C . GLY A 1 81 ? 17.610 0.057 -14.054 1.00 91.69 81 GLY A C 1
ATOM 625 O O . GLY A 1 81 ? 16.458 -0.024 -13.623 1.00 91.69 81 GLY A O 1
ATOM 626 N N . PRO A 1 82 ? 18.007 1.135 -14.762 1.00 92.69 82 PRO A N 1
ATOM 627 C CA . PRO A 1 82 ? 17.122 2.272 -15.050 1.00 92.69 82 PRO A CA 1
ATOM 628 C C . PRO A 1 82 ? 15.825 1.874 -15.769 1.00 92.69 82 PRO A C 1
ATOM 630 O O . PRO A 1 82 ? 14.773 2.466 -15.544 1.00 92.69 82 PRO A O 1
ATOM 633 N N . GLN A 1 83 ? 15.881 0.849 -16.624 1.00 92.50 83 GLN A N 1
ATOM 634 C CA . GLN A 1 83 ? 14.712 0.337 -17.340 1.00 92.50 83 GLN A CA 1
ATOM 635 C C . GLN A 1 83 ? 13.761 -0.449 -16.422 1.00 92.50 83 GLN A C 1
ATOM 637 O O . GLN A 1 83 ? 12.549 -0.345 -16.572 1.00 92.50 83 GLN A O 1
ATOM 642 N N . GLU A 1 84 ? 14.294 -1.184 -15.445 1.00 94.12 84 GLU A N 1
ATOM 643 C CA . GLU A 1 84 ? 13.488 -1.892 -14.443 1.00 94.12 84 GLU A CA 1
ATOM 644 C C . GLU A 1 84 ? 12.799 -0.876 -13.523 1.00 94.12 84 GLU A C 1
ATOM 646 O O . GLU A 1 84 ? 11.580 -0.902 -13.369 1.00 94.12 84 GLU A O 1
ATOM 651 N N . ILE A 1 85 ? 13.554 0.103 -13.009 1.00 95.44 85 ILE A N 1
ATOM 652 C CA . ILE A 1 85 ? 13.030 1.154 -12.125 1.00 95.44 85 ILE A CA 1
ATOM 653 C C . ILE A 1 85 ? 11.984 2.012 -12.840 1.00 95.44 85 ILE A C 1
ATOM 655 O O . ILE A 1 85 ? 10.906 2.220 -12.298 1.00 95.44 85 ILE A O 1
ATOM 659 N N . SER A 1 86 ? 12.257 2.491 -14.058 1.00 96.56 86 SER A N 1
ATOM 660 C CA . SER A 1 86 ? 11.328 3.381 -14.778 1.00 96.56 86 SER A CA 1
ATOM 661 C C . SER A 1 86 ? 10.026 2.701 -15.216 1.00 96.56 86 SER A C 1
ATOM 663 O O . SER A 1 86 ? 9.037 3.385 -15.467 1.00 96.56 86 SER A O 1
ATOM 665 N N . SER A 1 87 ? 10.007 1.367 -15.278 1.00 95.50 87 SER A N 1
ATOM 666 C CA . SER A 1 87 ? 8.816 0.577 -15.609 1.00 95.50 87 SER A CA 1
ATOM 667 C C . SER A 1 87 ? 7.888 0.300 -14.420 1.00 95.50 87 SER A C 1
ATOM 669 O O . SER A 1 87 ? 6.782 -0.210 -14.628 1.00 95.50 87 SER A O 1
ATOM 671 N N . LEU A 1 88 ? 8.336 0.615 -13.198 1.00 96.81 88 LEU A N 1
ATOM 672 C CA . LEU A 1 88 ? 7.609 0.338 -11.967 1.00 96.81 88 LEU A CA 1
ATOM 673 C C . LEU A 1 88 ? 6.302 1.134 -11.908 1.00 96.81 88 LEU A C 1
ATOM 675 O O . LEU A 1 88 ? 6.307 2.361 -12.015 1.00 96.81 88 LEU A O 1
ATOM 679 N N . ARG A 1 89 ? 5.188 0.434 -11.692 1.00 96.06 89 ARG A N 1
ATOM 680 C CA . ARG A 1 89 ? 3.861 1.042 -11.548 1.00 96.06 89 ARG A CA 1
ATOM 681 C C . ARG A 1 89 ? 2.991 0.267 -10.562 1.00 96.06 89 ARG A C 1
ATOM 683 O O . ARG A 1 89 ? 3.114 -0.955 -10.454 1.00 96.06 89 ARG A O 1
ATOM 690 N N . ILE A 1 90 ? 2.099 0.978 -9.879 1.00 96.69 90 ILE A N 1
ATOM 691 C CA . ILE A 1 90 ? 0.996 0.376 -9.124 1.00 96.69 90 ILE A CA 1
ATOM 692 C C . ILE A 1 90 ? -0.055 -0.126 -10.121 1.00 96.69 90 ILE A C 1
ATOM 694 O O . ILE A 1 90 ? -0.317 0.529 -11.128 1.00 96.69 90 ILE A O 1
ATOM 698 N N . GLN A 1 91 ? -0.609 -1.308 -9.869 1.00 95.25 91 GLN A N 1
ATOM 699 C CA . GLN A 1 91 ? -1.769 -1.816 -10.597 1.00 95.25 91 GLN A CA 1
ATOM 700 C C . GLN A 1 91 ? -3.060 -1.331 -9.931 1.00 95.25 91 GLN A C 1
ATOM 702 O O . GLN A 1 91 ? -3.104 -1.143 -8.715 1.00 95.25 91 GLN A O 1
ATOM 707 N N . ASP A 1 92 ? -4.121 -1.202 -10.726 1.00 89.56 92 ASP A N 1
ATOM 708 C CA . ASP A 1 92 ? -5.444 -0.819 -10.234 1.00 89.56 92 ASP A CA 1
ATOM 709 C C . ASP A 1 92 ? -5.971 -1.794 -9.166 1.00 89.56 92 ASP A C 1
ATOM 711 O O . ASP A 1 92 ? -5.631 -2.984 -9.145 1.00 89.56 92 ASP A O 1
ATOM 715 N N . ASN A 1 93 ? -6.913 -1.307 -8.352 1.00 90.81 93 ASN A N 1
ATOM 716 C CA . ASN A 1 93 ? -7.582 -2.043 -7.271 1.00 90.81 93 ASN A CA 1
ATOM 717 C C . ASN A 1 93 ? -6.714 -2.281 -6.024 1.00 90.81 93 ASN A C 1
ATOM 719 O O . ASN A 1 93 ? -6.852 -3.311 -5.357 1.00 90.81 93 ASN A O 1
ATOM 723 N N . GLY A 1 94 ? -5.845 -1.328 -5.679 1.00 94.88 94 GLY A N 1
ATOM 724 C CA . GLY A 1 94 ? -5.316 -1.248 -4.320 1.00 94.88 94 GLY A CA 1
ATOM 725 C C . GLY A 1 94 ? -6.447 -1.040 -3.307 1.00 94.88 94 GLY A C 1
ATOM 726 O O . GLY A 1 94 ? -7.474 -0.434 -3.615 1.00 94.88 94 GLY A O 1
ATOM 727 N N . TYR A 1 95 ? -6.297 -1.580 -2.099 1.00 97.62 95 TYR A N 1
ATOM 728 C CA . TYR A 1 95 ? -7.335 -1.488 -1.072 1.00 97.62 95 TYR A CA 1
ATOM 729 C C . TYR A 1 95 ? -6.758 -1.440 0.339 1.00 97.62 95 TYR A C 1
ATOM 731 O O . TYR A 1 95 ? -5.672 -1.951 0.624 1.00 97.62 95 TYR A O 1
ATOM 739 N N . VAL A 1 96 ? -7.520 -0.837 1.248 1.00 98.31 96 VAL A N 1
ATOM 740 C CA . VAL A 1 96 ? -7.147 -0.675 2.654 1.00 98.31 96 VAL A CA 1
ATOM 741 C C . VAL A 1 96 ? -7.968 -1.631 3.509 1.00 98.31 96 VAL A C 1
ATOM 743 O O . VAL A 1 96 ? -9.193 -1.669 3.408 1.00 98.31 96 VAL A O 1
ATOM 746 N N . THR A 1 97 ? -7.301 -2.375 4.385 1.00 98.12 97 THR A N 1
ATOM 747 C CA . THR A 1 97 ? -7.940 -3.057 5.517 1.00 98.12 97 THR A CA 1
ATOM 748 C C . THR A 1 97 ? -7.459 -2.434 6.823 1.00 98.12 97 THR A C 1
ATOM 750 O O . THR A 1 97 ? -6.440 -1.746 6.846 1.00 98.12 97 THR A O 1
ATOM 753 N N . VAL A 1 98 ? -8.202 -2.628 7.912 1.00 98.00 98 VAL A N 1
ATOM 754 C CA . VAL A 1 98 ? -7.808 -2.151 9.243 1.00 98.00 98 VAL A CA 1
ATOM 755 C C . VAL A 1 98 ? -7.852 -3.311 10.222 1.00 98.00 98 VAL A C 1
ATOM 757 O O . VAL A 1 98 ? -8.897 -3.949 10.363 1.00 98.00 98 VAL A O 1
ATOM 760 N N . ASP A 1 99 ? -6.732 -3.542 10.899 1.00 97.56 99 ASP A N 1
ATOM 761 C CA . ASP A 1 99 ? -6.652 -4.438 12.049 1.00 97.56 99 ASP A CA 1
ATOM 762 C C . ASP A 1 99 ? -7.109 -3.692 13.301 1.00 97.56 99 ASP A C 1
ATOM 764 O O . ASP A 1 99 ? -6.688 -2.557 13.532 1.00 97.56 99 ASP A O 1
ATOM 768 N N . GLU A 1 100 ? -7.912 -4.353 14.128 1.00 97.50 100 GLU A N 1
ATOM 769 C CA . GLU A 1 100 ? -8.163 -3.966 15.516 1.00 97.50 100 GLU A CA 1
ATOM 770 C C . GLU A 1 100 ? -7.282 -4.833 16.418 1.00 97.50 100 GLU A C 1
ATOM 772 O O . GLU A 1 100 ? -7.215 -6.054 16.260 1.00 97.50 100 GLU A O 1
ATOM 777 N N . MET A 1 101 ? -6.565 -4.202 17.337 1.00 95.94 101 MET A N 1
ATOM 778 C CA . MET A 1 101 ? -5.620 -4.856 18.233 1.00 95.94 101 MET A CA 1
ATOM 779 C C . MET A 1 101 ? -5.793 -4.307 19.639 1.00 95.94 101 MET A C 1
ATOM 781 O O . MET A 1 101 ? -6.218 -3.175 19.823 1.00 95.94 101 MET A O 1
ATOM 785 N N . MET A 1 102 ? -5.414 -5.095 20.637 1.00 94.25 102 MET A N 1
ATOM 786 C CA . MET A 1 102 ? -5.323 -4.634 22.016 1.00 94.25 102 MET A CA 1
ATOM 787 C C . MET A 1 102 ? -3.853 -4.614 22.425 1.00 94.25 102 MET A C 1
ATOM 789 O O . MET A 1 102 ? -3.151 -5.613 22.252 1.00 94.25 102 MET A O 1
ATOM 793 N N . SER A 1 103 ? -3.378 -3.478 22.930 1.00 89.81 103 SER A N 1
ATOM 794 C CA . SER A 1 103 ? -2.025 -3.357 23.467 1.00 89.81 103 SER A CA 1
ATOM 795 C C . SER A 1 103 ? -1.890 -4.127 24.785 1.00 89.81 103 SER A C 1
ATOM 797 O O . SER A 1 103 ? -2.882 -4.530 25.398 1.00 89.81 103 SER A O 1
ATOM 799 N N . SER A 1 104 ? -0.655 -4.319 25.256 1.00 91.12 104 SER A N 1
ATOM 800 C CA . SER A 1 104 ? -0.379 -4.955 26.556 1.00 91.12 104 SER A CA 1
ATOM 801 C C . SER A 1 104 ? -1.074 -4.265 27.730 1.00 91.12 104 SER A C 1
ATOM 803 O O . SER A 1 104 ? -1.323 -4.896 28.754 1.00 91.12 104 SER A O 1
ATOM 805 N N . ASP A 1 105 ? -1.396 -2.985 27.562 1.00 92.38 105 ASP A N 1
ATOM 806 C CA . ASP A 1 105 ? -1.971 -2.128 28.593 1.00 92.38 105 ASP A CA 1
ATOM 807 C C . ASP A 1 105 ? -3.511 -2.155 28.563 1.00 92.38 105 ASP A C 1
ATOM 809 O O . ASP A 1 105 ? -4.164 -1.471 29.347 1.00 92.38 105 ASP A O 1
ATOM 813 N N . GLY A 1 106 ? -4.100 -2.948 27.658 1.00 93.56 106 GLY A N 1
ATOM 814 C CA . GLY A 1 106 ? -5.546 -3.100 27.498 1.00 93.56 106 GLY A CA 1
ATOM 815 C C . GLY A 1 106 ? -6.206 -2.046 26.606 1.00 93.56 106 GLY A C 1
ATOM 816 O O . GLY A 1 106 ? -7.429 -2.053 26.474 1.00 93.56 106 GLY A O 1
ATOM 817 N N . ASN A 1 107 ? -5.431 -1.158 25.974 1.00 95.06 107 ASN A N 1
ATOM 818 C CA . ASN A 1 107 ? -5.968 -0.156 25.052 1.00 95.06 107 ASN A CA 1
ATOM 819 C C . ASN A 1 107 ? -6.228 -0.773 23.677 1.00 95.06 107 ASN A C 1
ATOM 821 O O . ASN A 1 107 ? -5.378 -1.485 23.144 1.00 95.06 107 ASN A O 1
ATOM 825 N N . VAL A 1 108 ? -7.391 -0.481 23.096 1.00 96.94 108 VAL A N 1
ATOM 826 C CA . VAL A 1 108 ? -7.696 -0.866 21.715 1.00 96.94 108 VAL A CA 1
ATOM 827 C C . VAL A 1 108 ? -7.042 0.129 20.762 1.00 96.94 108 VAL A C 1
ATOM 829 O O . VAL A 1 108 ? -7.197 1.340 20.906 1.00 96.94 108 VAL A O 1
ATOM 832 N N . GLU A 1 109 ? -6.330 -0.398 19.777 1.00 96.94 109 GLU A N 1
ATOM 833 C CA . GLU A 1 109 ? -5.599 0.334 18.757 1.00 96.94 109 GLU A CA 1
ATOM 834 C C . GLU A 1 109 ? -5.928 -0.222 17.369 1.00 96.94 109 GLU A C 1
ATOM 836 O O . GLU A 1 109 ? -6.173 -1.416 17.189 1.00 96.94 109 GLU A O 1
ATOM 841 N N . TYR A 1 110 ? -5.887 0.645 16.364 1.00 97.62 110 TYR A N 1
ATOM 842 C CA . TYR A 1 110 ? -6.221 0.322 14.983 1.00 97.62 110 TYR A CA 1
ATOM 843 C C . TYR A 1 110 ? -5.030 0.575 14.073 1.00 97.62 110 TYR A C 1
ATOM 845 O O . TYR A 1 110 ? -4.364 1.600 14.195 1.00 97.62 110 TYR A O 1
ATOM 853 N N . ARG A 1 111 ? -4.768 -0.320 13.122 1.00 97.62 111 ARG A N 1
ATOM 854 C CA . ARG A 1 111 ? -3.694 -0.146 12.134 1.00 97.62 111 ARG A CA 1
ATOM 855 C C . ARG A 1 111 ? -4.212 -0.386 10.735 1.00 97.62 111 ARG A C 1
ATOM 857 O O . ARG A 1 111 ? -4.869 -1.393 10.493 1.00 97.62 111 ARG A O 1
ATOM 864 N N . ALA A 1 112 ? -3.880 0.510 9.815 1.00 97.88 112 ALA A N 1
ATOM 865 C CA . ALA A 1 112 ? -4.213 0.335 8.416 1.00 97.88 112 ALA A CA 1
ATOM 866 C C . ALA A 1 112 ? -3.179 -0.556 7.724 1.00 97.88 112 ALA A C 1
ATOM 868 O O . ALA A 1 112 ? -1.970 -0.422 7.929 1.00 97.88 112 ALA A O 1
ATOM 869 N N . ASN A 1 113 ? -3.677 -1.432 6.863 1.00 97.88 113 ASN A N 1
ATOM 870 C CA . ASN A 1 113 ? -2.907 -2.288 5.982 1.00 97.88 113 ASN A CA 1
ATOM 871 C C . ASN A 1 113 ? -3.280 -1.917 4.548 1.00 97.88 113 ASN A C 1
ATOM 873 O O . ASN A 1 113 ? -4.395 -2.173 4.090 1.00 97.88 113 ASN A O 1
ATOM 877 N N . VAL A 1 114 ? -2.352 -1.278 3.847 1.00 97.94 114 VAL A N 1
ATOM 878 C CA . VAL A 1 114 ? -2.529 -0.846 2.463 1.00 97.94 114 VAL A CA 1
ATOM 879 C C . VAL A 1 114 ? -2.012 -1.948 1.553 1.00 97.94 114 VAL A C 1
ATOM 881 O O . VAL A 1 114 ? -0.811 -2.209 1.503 1.00 97.94 114 VAL A O 1
ATOM 884 N N . ASN A 1 115 ? -2.931 -2.619 0.868 1.00 97.38 115 ASN A N 1
ATOM 885 C CA . ASN A 1 115 ? -2.655 -3.749 -0.006 1.00 97.38 115 ASN A CA 1
ATOM 886 C C . ASN A 1 115 ? -2.575 -3.238 -1.440 1.00 97.38 115 ASN A C 1
ATOM 888 O O . ASN A 1 115 ? -3.558 -2.722 -1.972 1.00 97.38 115 ASN A O 1
ATOM 892 N N . VAL A 1 116 ? -1.412 -3.389 -2.068 1.00 96.62 116 VAL A N 1
ATOM 893 C CA . VAL A 1 116 ? -1.188 -2.971 -3.454 1.00 96.62 116 VAL A CA 1
ATOM 894 C C . VAL A 1 116 ? -0.557 -4.086 -4.267 1.00 96.62 116 VAL A C 1
ATOM 896 O O . VAL A 1 116 ? 0.278 -4.854 -3.781 1.00 96.62 116 VAL A O 1
ATOM 899 N N . ARG A 1 117 ? -0.930 -4.129 -5.542 1.00 96.31 117 ARG A N 1
ATOM 900 C CA . ARG A 1 117 ? -0.195 -4.848 -6.577 1.00 96.31 117 ARG A CA 1
ATOM 901 C C . ARG A 1 117 ? 0.679 -3.869 -7.328 1.00 96.31 117 ARG A C 1
ATOM 903 O O . ARG A 1 117 ? 0.284 -2.732 -7.566 1.00 96.31 117 ARG A O 1
ATOM 910 N N . TYR A 1 118 ? 1.861 -4.313 -7.709 1.00 95.00 118 TYR A N 1
ATOM 911 C CA . TYR A 1 118 ? 2.759 -3.530 -8.536 1.00 95.00 118 TYR A CA 1
ATOM 912 C C . TYR A 1 118 ? 3.454 -4.426 -9.542 1.00 95.00 118 TYR A C 1
ATOM 914 O O . TYR A 1 118 ? 3.635 -5.625 -9.323 1.00 95.00 118 TYR A O 1
ATOM 922 N N . GLU A 1 119 ? 3.871 -3.828 -10.645 1.00 95.19 119 GLU A N 1
ATOM 923 C CA . GLU A 1 119 ? 4.643 -4.511 -11.668 1.00 95.19 119 GLU A CA 1
ATOM 924 C C . GLU A 1 119 ? 5.840 -3.683 -12.095 1.00 95.19 119 GLU A C 1
ATOM 926 O O . GLU A 1 119 ? 5.827 -2.456 -12.022 1.00 95.19 119 GLU A O 1
ATOM 931 N N . HIS A 1 120 ? 6.877 -4.378 -12.535 1.00 94.50 120 HIS A N 1
ATOM 932 C CA . HIS A 1 120 ? 8.065 -3.793 -13.137 1.00 94.50 120 HIS A CA 1
ATOM 933 C C . HIS A 1 120 ? 8.660 -4.786 -14.127 1.00 94.50 120 HIS A C 1
ATOM 935 O O . HIS A 1 120 ? 8.346 -5.976 -14.110 1.00 94.50 120 HIS A O 1
ATOM 941 N N . PHE A 1 121 ? 9.526 -4.299 -14.998 1.00 93.50 121 PHE A N 1
ATOM 942 C CA . PHE A 1 121 ? 10.374 -5.136 -15.817 1.00 93.50 121 PH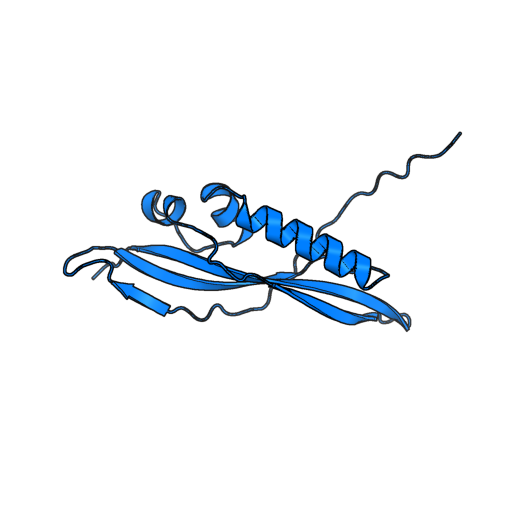E A CA 1
ATOM 943 C C . PHE A 1 121 ? 11.469 -5.743 -14.957 1.00 93.50 121 PHE A C 1
ATOM 945 O O . PHE A 1 121 ? 12.057 -5.063 -14.120 1.00 93.50 121 PHE A O 1
ATOM 952 N N . ARG A 1 122 ? 11.757 -7.009 -15.224 1.00 90.81 122 ARG A N 1
ATOM 953 C CA . ARG A 1 122 ? 12.868 -7.757 -14.661 1.00 90.81 122 ARG A CA 1
ATOM 954 C C . ARG A 1 122 ? 13.785 -8.164 -15.800 1.00 90.81 122 ARG A C 1
ATOM 956 O O . ARG A 1 122 ? 13.312 -8.711 -16.797 1.00 90.81 122 ARG A O 1
ATOM 963 N N . TYR A 1 123 ? 15.077 -7.885 -15.668 1.00 88.00 123 TYR A N 1
ATOM 964 C CA . TYR A 1 123 ? 16.052 -8.377 -16.636 1.00 88.00 123 TYR A CA 1
ATOM 965 C C . TYR A 1 123 ? 16.207 -9.898 -16.511 1.00 88.00 123 TYR A C 1
ATOM 967 O O . TYR A 1 123 ? 16.566 -10.421 -15.452 1.00 88.00 123 TYR A O 1
ATOM 975 N N . ASP A 1 124 ? 15.965 -10.600 -17.612 1.00 84.38 124 ASP A N 1
ATOM 976 C CA . ASP A 1 124 ? 16.127 -12.043 -17.713 1.00 84.38 124 ASP A CA 1
ATOM 977 C C . ASP A 1 124 ? 17.523 -12.337 -18.270 1.00 84.38 124 ASP A C 1
ATOM 979 O O . ASP A 1 124 ? 17.804 -12.155 -19.458 1.00 84.38 124 ASP A O 1
ATOM 983 N N . ASN A 1 125 ? 18.426 -12.788 -17.398 1.00 68.00 125 ASN A N 1
ATOM 984 C CA . ASN A 1 125 ? 19.707 -13.331 -17.829 1.00 68.00 125 ASN A CA 1
ATOM 985 C C . ASN A 1 125 ? 19.521 -14.824 -18.133 1.00 68.00 125 ASN A C 1
ATOM 987 O O . ASN A 1 125 ? 19.625 -15.645 -17.222 1.00 68.00 125 ASN A O 1
ATOM 991 N N . ASN A 1 126 ? 19.176 -15.138 -19.384 1.00 55.75 126 ASN A N 1
ATOM 992 C CA . ASN A 1 126 ? 19.226 -16.508 -19.912 1.00 55.75 126 ASN A CA 1
ATOM 993 C C . ASN A 1 126 ? 20.650 -17.071 -19.862 1.00 55.75 126 ASN A C 1
ATOM 995 O O . ASN A 1 126 ? 21.584 -16.322 -20.232 1.00 55.75 126 ASN A O 1
#

Secondary structure (DSSP, 8-state):
---------------------EEEESSTT-SEEEEEEEEEEEEEEESSHHHHHHHHHHHHHHHHHS-HHHHHHHHT----SHHHHHT-EEPS--EEEEEEEE-TTS-EEEEEEEEEEEEEEEE---

Sequence (126 aa):
MKLLKSIAVATTLVMFSLPSMASTSLLPGSKYSVQSNERVINTTTFETRDAAYAEGQHVLNVLETSKPEELHKMLRVMAWGPQEISSLRIQDNGYVTVDEMMSSDGNVEYRANVNVRYEHFRYDNN

InterPro domains:
  IPR016879 Uncharacterised conserved protein UCP028299 [PIRSF028299] (5-125)
  IPR059442 Domain of unknown function DUF8398 [PF28439] (5-120)

Radius of gyration: 18.02 Å; chains: 1; bounding box: 31×48×56 Å

Foldseek 3Di:
DDDPDDDDQPWDWDFDDDWPWDWDCPDVPDQKIKIKTKGKTKTDKDLDQVVQQVVLVVVLVCQQPDALQVVCVVRVDPADDPQQSNQKHWDPDWDKDKDWDADPVRRIIIMIITMTMMITMDGHDD

pLDDT: mean 84.43, std 18.74, range [35.0, 98.56]